Protein AF-A0A3M9ZMB8-F1 (afdb_monomer)

Radius of gyration: 25.07 Å; Cα contacts (8 Å, |Δi|>4): 52; chains: 1; bounding box: 59×28×78 Å

Sequence (85 aa):
MGAGAAMLVAGTIMVAYLGLEAPAGRQGMTDDEVAELLLAERENSDLVILASILVGVGFLLVLISLGTARGEGGVRAREVKKPAA

Nearest PDB structures (foldseek):
  8glv-assembly1_Eb  TM=5.322E-01  e=8.242E+00  Chlamydomonas reinhardtii
  4afl-assembly1_C  TM=3.361E-01  e=3.961E+00  Homo sapiens

pLDDT: mean 84.41, std 18.23, range [45.56, 98.0]

Solvent-accessible surface area (backbone atoms only — not comparable to full-atom values): 4900 Å² total; per-residue (Å²): 86,73,68,19,52,50,32,34,55,53,17,50,52,47,39,54,48,54,63,72,66,51,72,76,91,66,90,90,64,50,76,68,57,48,54,54,48,54,50,50,38,48,53,50,49,52,50,39,51,54,24,50,48,42,25,53,51,13,48,50,45,34,50,52,54,58,59,59,72,68,50,102,65,82,69,68,74,75,76,70,73,72,76,90,125

Secondary structure (DSSP, 8-state):
-HHHHHHHHHHHHHHHHHHHS-----TT--HHHHHHHHHHHHHHHHHHHHHHHHHHHHHHHHHHHHHTTS-S-SS----------

Structure (mmCIF, N/CA/C/O backbone):
data_AF-A0A3M9ZMB8-F1
#
_entry.id   AF-A0A3M9ZMB8-F1
#
loop_
_atom_site.group_PDB
_atom_site.id
_atom_site.type_symbol
_atom_site.label_atom_id
_atom_site.label_alt_id
_atom_site.label_comp_id
_atom_site.label_asym_id
_atom_site.label_entity_id
_atom_site.label_seq_id
_atom_site.pdbx_PDB_ins_code
_atom_site.Cartn_x
_atom_site.Cartn_y
_atom_site.Cartn_z
_atom_site.occupancy
_atom_site.B_iso_or_equiv
_atom_site.auth_seq_id
_atom_site.auth_comp_id
_atom_site.auth_asym_id
_atom_site.auth_atom_id
_atom_site.pdbx_PDB_model_num
ATOM 1 N N . MET A 1 1 ? 10.679 -4.260 -16.554 1.00 65.44 1 MET A N 1
ATOM 2 C CA . MET A 1 1 ? 9.234 -4.021 -16.796 1.00 65.44 1 MET A CA 1
ATOM 3 C C . MET A 1 1 ? 8.310 -4.893 -15.949 1.00 65.44 1 MET A C 1
ATOM 5 O O . MET A 1 1 ? 7.553 -4.310 -15.188 1.00 65.44 1 MET A O 1
ATOM 9 N N . GLY A 1 2 ? 8.369 -6.234 -16.017 1.00 82.75 2 GLY A N 1
ATOM 10 C CA . GLY A 1 2 ? 7.393 -7.114 -15.339 1.00 82.75 2 GLY A CA 1
ATOM 11 C C . GLY A 1 2 ? 7.207 -6.863 -13.834 1.00 82.75 2 GLY A C 1
ATOM 12 O O . GLY A 1 2 ? 6.079 -6.722 -13.380 1.00 82.75 2 GLY A O 1
ATOM 13 N N . ALA A 1 3 ? 8.300 -6.706 -13.078 1.00 85.81 3 ALA A N 1
ATOM 14 C CA . ALA A 1 3 ? 8.229 -6.441 -11.637 1.00 85.81 3 ALA A CA 1
ATOM 15 C C . ALA A 1 3 ? 7.613 -5.068 -11.293 1.00 85.81 3 ALA A C 1
ATOM 17 O O . ALA A 1 3 ? 6.753 -4.985 -10.425 1.00 85.81 3 ALA A O 1
ATOM 18 N N . GLY A 1 4 ? 7.994 -3.998 -12.004 1.00 89.75 4 GLY A N 1
ATOM 19 C CA . GLY A 1 4 ? 7.443 -2.655 -11.771 1.00 89.75 4 GLY A CA 1
ATOM 20 C C . GLY A 1 4 ? 5.958 -2.553 -12.133 1.00 89.75 4 GLY A C 1
ATOM 21 O O . GLY A 1 4 ? 5.179 -1.974 -11.383 1.00 89.75 4 GLY A O 1
ATOM 22 N N . ALA A 1 5 ? 5.541 -3.185 -13.236 1.00 93.44 5 ALA A N 1
ATOM 23 C CA . ALA A 1 5 ? 4.131 -3.256 -13.617 1.00 93.44 5 ALA A CA 1
ATOM 24 C C . ALA A 1 5 ? 3.303 -4.067 -12.604 1.00 93.44 5 ALA A C 1
ATOM 26 O O . ALA A 1 5 ? 2.213 -3.644 -12.231 1.00 93.44 5 ALA A O 1
ATOM 27 N N . ALA A 1 6 ? 3.837 -5.187 -12.104 1.00 95.44 6 ALA A N 1
ATOM 28 C CA . ALA A 1 6 ? 3.189 -5.965 -11.050 1.00 95.44 6 ALA A CA 1
ATOM 29 C C . ALA A 1 6 ? 3.032 -5.155 -9.752 1.00 95.44 6 ALA A C 1
ATOM 31 O O . ALA A 1 6 ? 1.966 -5.186 -9.145 1.00 95.44 6 ALA A O 1
ATOM 32 N N . MET A 1 7 ? 4.051 -4.381 -9.363 1.00 95.19 7 MET A N 1
ATOM 33 C CA . MET A 1 7 ? 3.985 -3.491 -8.197 1.00 95.19 7 MET A CA 1
ATOM 34 C C . MET A 1 7 ? 2.948 -2.376 -8.364 1.00 95.19 7 MET A C 1
ATOM 36 O O . MET A 1 7 ? 2.243 -2.068 -7.409 1.00 95.19 7 MET A O 1
ATOM 40 N N . LEU A 1 8 ? 2.803 -1.811 -9.569 1.00 96.19 8 LEU A N 1
ATOM 41 C CA . LEU A 1 8 ? 1.750 -0.833 -9.854 1.00 96.19 8 LEU A CA 1
ATOM 42 C C . LEU A 1 8 ? 0.355 -1.431 -9.678 1.00 96.19 8 LEU A C 1
ATOM 44 O O . LEU A 1 8 ? -0.484 -0.828 -9.014 1.00 96.19 8 LEU A O 1
ATOM 48 N N . VAL A 1 9 ? 0.110 -2.613 -10.244 1.00 96.88 9 VAL A N 1
ATOM 49 C CA . VAL A 1 9 ? -1.195 -3.284 -10.147 1.00 96.88 9 VAL A CA 1
ATOM 50 C C . VAL A 1 9 ? -1.489 -3.693 -8.704 1.00 96.88 9 VAL A C 1
ATOM 52 O O . VAL A 1 9 ? -2.546 -3.364 -8.178 1.00 96.88 9 VAL A O 1
ATOM 55 N N . ALA A 1 10 ? -0.547 -4.354 -8.031 1.00 96.31 10 ALA A N 1
ATOM 56 C CA . ALA A 1 10 ? -0.733 -4.784 -6.649 1.00 96.31 10 ALA A CA 1
ATOM 57 C C . ALA A 1 10 ? -0.920 -3.590 -5.699 1.00 96.31 10 ALA A C 1
ATOM 59 O O . ALA A 1 10 ? -1.847 -3.589 -4.894 1.00 96.31 10 ALA A O 1
ATOM 60 N N . GLY A 1 11 ? -0.090 -2.550 -5.826 1.00 96.31 11 GLY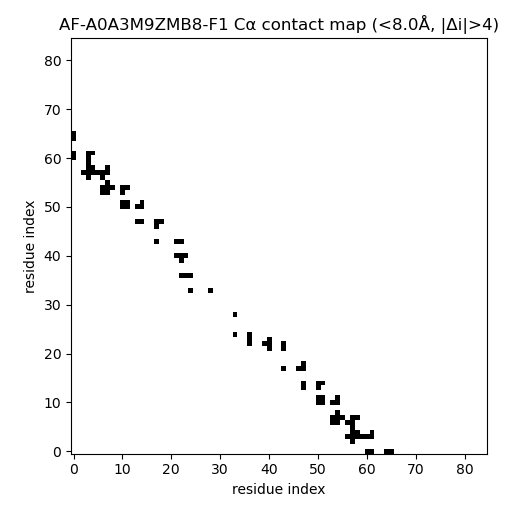 A N 1
ATOM 61 C CA . GLY A 1 11 ? -0.182 -1.353 -4.994 1.00 96.31 11 GLY A CA 1
ATOM 62 C C . GLY A 1 11 ? -1.477 -0.570 -5.218 1.00 96.31 11 GLY A C 1
ATOM 63 O O . GLY A 1 11 ? -2.088 -0.124 -4.253 1.00 96.31 11 GLY A O 1
ATOM 64 N N . THR A 1 12 ? -1.951 -0.450 -6.463 1.00 97.00 12 THR A N 1
ATOM 65 C CA . THR A 1 12 ? -3.233 0.226 -6.746 1.00 97.00 12 THR A CA 1
ATOM 66 C C . THR A 1 12 ? -4.431 -0.550 -6.208 1.00 97.00 12 THR A C 1
ATOM 68 O O . THR A 1 12 ? -5.319 0.062 -5.619 1.00 97.00 12 THR A O 1
ATOM 71 N N . ILE A 1 13 ? -4.437 -1.883 -6.334 1.00 98.00 13 ILE A N 1
ATOM 72 C CA . ILE A 1 13 ? -5.464 -2.732 -5.709 1.00 98.00 13 ILE A CA 1
ATOM 73 C C . ILE A 1 13 ? -5.433 -2.570 -4.186 1.00 98.00 13 ILE A C 1
ATOM 75 O O . ILE A 1 13 ? -6.483 -2.426 -3.568 1.00 98.00 13 ILE A O 1
ATOM 79 N N . MET A 1 14 ? -4.243 -2.543 -3.584 1.00 96.81 14 MET A N 1
ATOM 80 C CA . MET A 1 14 ? -4.084 -2.414 -2.137 1.00 96.81 14 MET A CA 1
ATOM 81 C C . MET A 1 14 ? -4.587 -1.063 -1.615 1.00 96.81 14 MET A C 1
ATOM 83 O O . MET A 1 14 ? -5.350 -1.036 -0.656 1.00 96.81 14 MET A O 1
ATOM 87 N N . VAL A 1 15 ? -4.243 0.049 -2.276 1.00 97.19 15 VAL A N 1
ATOM 88 C CA . VAL A 1 15 ? -4.773 1.381 -1.928 1.00 97.19 15 VAL A CA 1
ATOM 89 C C . VAL A 1 15 ? -6.299 1.414 -2.048 1.00 97.19 15 VAL A C 1
ATOM 91 O O . VAL A 1 15 ? -6.970 1.942 -1.164 1.00 97.19 15 VAL A O 1
ATOM 94 N N . ALA A 1 16 ? -6.860 0.835 -3.114 1.00 96.88 16 ALA A N 1
ATOM 95 C CA . ALA A 1 16 ? -8.308 0.782 -3.299 1.00 96.88 16 ALA A CA 1
ATOM 96 C C . ALA A 1 16 ? -8.998 -0.039 -2.199 1.00 96.88 16 ALA A C 1
ATOM 98 O O . ALA A 1 16 ? -10.016 0.391 -1.664 1.00 96.88 16 ALA A O 1
ATOM 99 N N . TYR A 1 17 ? -8.429 -1.190 -1.838 1.00 96.75 17 TYR A N 1
ATOM 100 C CA . TYR A 1 17 ? -8.957 -2.063 -0.792 1.00 96.75 17 TYR A CA 1
ATOM 101 C C . TYR A 1 17 ? -8.960 -1.383 0.585 1.00 96.75 17 TYR A C 1
ATOM 103 O O . TYR A 1 17 ? -10.001 -1.318 1.232 1.00 96.75 17 TYR A O 1
ATOM 111 N N . LEU A 1 18 ? -7.836 -0.778 0.982 1.00 95.75 18 LEU A N 1
ATOM 112 C CA . LEU A 1 18 ? -7.709 -0.053 2.255 1.00 95.75 18 LEU A CA 1
ATOM 113 C C . LEU A 1 18 ? -8.616 1.186 2.334 1.00 95.75 18 LEU A C 1
ATOM 115 O O . LEU A 1 18 ? -9.025 1.602 3.415 1.00 95.75 18 LEU A O 1
ATOM 119 N N . GLY A 1 19 ? -8.946 1.786 1.187 1.00 94.56 19 GLY A N 1
ATOM 120 C CA . GLY A 1 19 ? -9.917 2.876 1.113 1.00 94.56 19 GLY A CA 1
ATOM 121 C C . GLY A 1 19 ? -11.366 2.414 1.297 1.00 94.56 19 GLY A C 1
ATOM 122 O O . GLY A 1 19 ? -12.174 3.160 1.842 1.00 94.56 19 GLY A O 1
ATOM 123 N N . LEU A 1 20 ? -11.700 1.196 0.859 1.00 94.56 20 LEU A N 1
ATOM 124 C CA . LEU A 1 20 ? -13.036 0.611 1.026 1.00 94.56 20 LEU A CA 1
ATOM 125 C C . LEU A 1 20 ? -13.278 0.118 2.455 1.00 94.56 20 LEU A C 1
ATOM 127 O O . LEU A 1 20 ? -14.399 0.215 2.946 1.00 94.56 20 LEU A O 1
ATOM 131 N N . GLU A 1 21 ? -12.238 -0.398 3.108 1.00 92.88 21 GLU A N 1
ATOM 132 C CA . GLU A 1 21 ? -12.295 -0.898 4.487 1.00 92.88 21 GLU A CA 1
ATOM 133 C C . GLU A 1 21 ? -11.881 0.145 5.532 1.00 92.88 21 GLU A C 1
ATOM 135 O O . GLU A 1 21 ? -11.687 -0.190 6.700 1.00 92.88 21 GLU A O 1
ATOM 140 N N . ALA A 1 22 ? -11.744 1.412 5.133 1.00 93.12 22 ALA A N 1
ATOM 141 C CA . ALA A 1 22 ? -11.319 2.465 6.038 1.00 93.12 22 ALA A CA 1
ATOM 142 C C . ALA A 1 22 ? -12.274 2.564 7.246 1.00 93.12 22 ALA A C 1
ATOM 144 O O . ALA A 1 22 ? -13.486 2.729 7.052 1.00 93.12 22 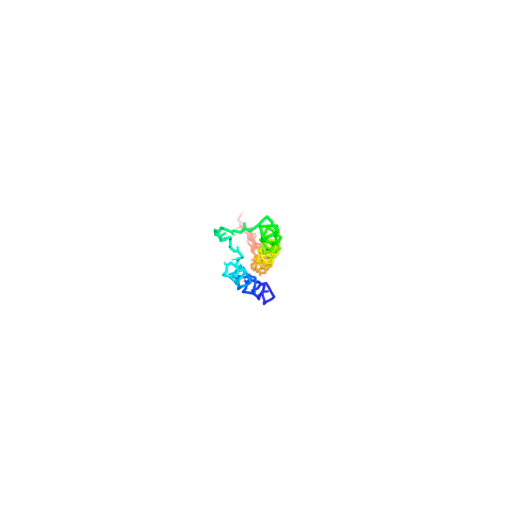ALA A O 1
ATOM 145 N N . PRO A 1 23 ? -11.757 2.474 8.487 1.00 90.81 23 PRO A N 1
ATOM 146 C CA . PRO A 1 23 ? -12.581 2.621 9.676 1.00 90.81 23 PRO A CA 1
ATOM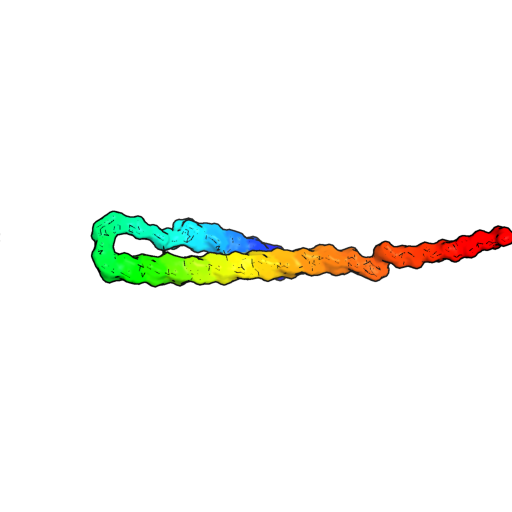 147 C C . PRO A 1 23 ? -13.220 4.011 9.696 1.00 90.81 23 PRO A C 1
ATOM 149 O O . PRO A 1 23 ? -12.607 5.001 9.300 1.00 90.81 23 PRO A O 1
ATOM 152 N N . ALA A 1 24 ? -14.477 4.068 10.131 1.00 91.44 24 ALA A N 1
ATOM 153 C CA . ALA A 1 24 ? -15.260 5.293 10.169 1.00 91.44 24 ALA A CA 1
ATOM 154 C C . ALA A 1 24 ? -15.985 5.421 11.509 1.00 91.44 24 ALA A C 1
ATOM 156 O O . ALA A 1 24 ? -16.608 4.472 11.995 1.00 91.44 24 ALA A O 1
ATOM 157 N N . GLY A 1 25 ? -15.924 6.617 12.092 1.00 90.44 25 GLY A N 1
ATOM 158 C CA . GLY A 1 25 ? -16.602 6.918 13.347 1.00 90.44 25 GLY A CA 1
ATOM 159 C C . GLY A 1 25 ? -18.127 6.876 13.235 1.00 90.44 25 GLY A C 1
ATOM 160 O O . GLY A 1 25 ? -18.718 7.189 12.199 1.00 90.44 25 GLY A O 1
ATOM 161 N N . ARG A 1 26 ? -18.779 6.531 14.347 1.00 90.00 26 ARG A N 1
ATOM 162 C CA . ARG A 1 26 ? -20.240 6.528 14.499 1.00 90.00 26 ARG A CA 1
ATOM 163 C C . ARG A 1 26 ? -20.656 7.395 15.685 1.00 90.00 26 ARG A C 1
ATOM 165 O O . ARG A 1 26 ? -19.897 7.588 16.628 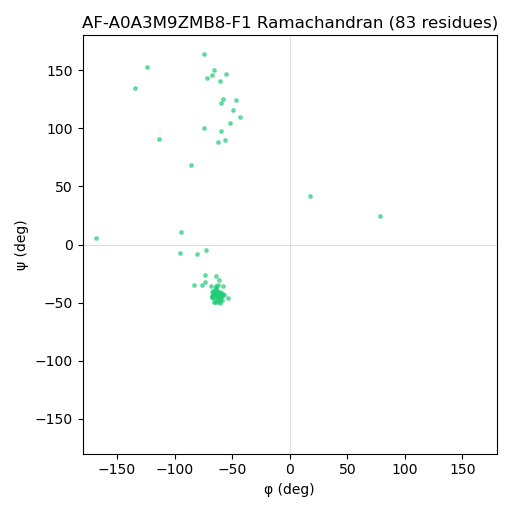1.00 90.00 26 ARG A O 1
ATOM 172 N N . GLN A 1 27 ? -21.868 7.945 15.641 1.00 90.56 27 GLN A N 1
ATOM 173 C CA . GLN A 1 27 ? -22.365 8.775 16.741 1.00 90.56 27 GLN A CA 1
ATOM 174 C C . GLN A 1 27 ? -22.595 7.936 18.006 1.00 90.56 27 GLN A C 1
ATOM 176 O O . GLN A 1 27 ? -23.013 6.780 17.922 1.00 90.56 27 GLN A O 1
ATOM 181 N N . GLY A 1 28 ? -22.352 8.543 19.171 1.00 91.12 28 GLY A N 1
ATOM 182 C CA . GLY A 1 28 ? -22.568 7.910 20.474 1.00 91.12 28 GLY A CA 1
ATOM 183 C C . GLY A 1 28 ? -21.480 6.919 20.897 1.00 91.12 28 GLY A C 1
ATOM 184 O O . GLY A 1 28 ? -21.785 6.019 21.672 1.00 91.12 28 GLY A O 1
ATOM 185 N N . MET A 1 29 ? -20.254 7.056 20.379 1.00 94.69 29 MET A N 1
ATOM 186 C CA . MET A 1 29 ? -19.109 6.266 20.844 1.00 94.69 29 MET A CA 1
ATOM 187 C C . MET A 1 29 ? -18.661 6.707 22.239 1.00 94.69 29 MET A C 1
ATOM 189 O O . MET A 1 29 ? -18.702 7.898 22.557 1.00 94.69 29 MET A O 1
ATOM 193 N N . THR A 1 30 ? -18.241 5.751 23.064 1.00 95.75 30 THR A N 1
ATOM 194 C CA . THR A 1 30 ? -17.569 6.038 24.340 1.00 95.75 30 THR A CA 1
ATOM 195 C C . THR A 1 30 ? -16.130 6.504 24.101 1.00 95.75 30 THR A C 1
ATOM 197 O O . THR A 1 30 ? -15.578 6.296 23.020 1.00 95.75 30 THR A O 1
ATOM 200 N N . ASP A 1 31 ? -15.492 7.104 25.109 1.00 94.50 31 ASP A N 1
ATOM 201 C CA . ASP A 1 31 ? -14.097 7.560 24.999 1.00 94.50 31 ASP A CA 1
ATOM 202 C C . ASP A 1 31 ? -13.134 6.411 24.639 1.00 94.50 31 ASP A C 1
ATOM 204 O O . ASP A 1 31 ? -12.211 6.600 23.845 1.00 94.50 31 ASP A O 1
ATOM 208 N N . ASP A 1 32 ? -13.391 5.206 25.158 1.00 94.50 32 ASP A N 1
ATOM 209 C CA . ASP A 1 32 ? -12.609 4.006 24.842 1.00 94.50 32 ASP A CA 1
ATOM 210 C C . ASP A 1 32 ? -12.801 3.569 23.380 1.00 94.50 32 ASP A C 1
ATOM 212 O O . ASP A 1 32 ? -11.828 3.287 22.681 1.00 94.50 32 ASP A O 1
ATOM 216 N N . GLU A 1 33 ? -14.044 3.572 22.882 1.00 94.38 33 GLU A N 1
ATOM 217 C CA . GLU A 1 33 ? -14.344 3.242 21.482 1.00 94.38 33 GLU A CA 1
ATOM 218 C C . GLU A 1 33 ? -13.720 4.267 20.519 1.00 94.38 33 GLU A C 1
ATOM 220 O O . GLU A 1 33 ? -13.255 3.907 19.437 1.00 94.38 33 GLU A O 1
ATOM 225 N N . VAL A 1 34 ? -13.680 5.548 20.903 1.00 95.75 34 VAL A N 1
ATOM 226 C CA . VAL A 1 34 ? -13.005 6.600 20.127 1.00 95.75 34 VAL A CA 1
ATOM 227 C C . VAL A 1 34 ? -11.496 6.360 20.083 1.00 95.75 34 VAL A C 1
ATOM 229 O O . VAL A 1 34 ? -10.890 6.505 19.022 1.00 95.75 34 VAL A O 1
ATOM 232 N N . ALA A 1 35 ? -10.875 5.975 21.200 1.00 95.94 35 ALA A N 1
ATOM 233 C CA . ALA A 1 35 ? -9.445 5.679 21.235 1.00 95.94 35 ALA A CA 1
ATOM 234 C C . ALA A 1 35 ? -9.079 4.488 20.331 1.00 95.94 35 ALA A C 1
ATOM 236 O O . ALA A 1 35 ? -8.085 4.550 19.604 1.00 95.94 35 ALA A O 1
ATOM 237 N N . GLU A 1 36 ? -9.900 3.436 20.334 1.00 95.81 36 GLU A N 1
ATOM 238 C CA . GLU A 1 36 ? -9.724 2.273 19.459 1.00 95.81 36 GLU A CA 1
ATOM 239 C C . GLU A 1 36 ? -9.906 2.638 17.977 1.00 95.81 36 GLU A C 1
ATOM 241 O O . GLU A 1 36 ? -9.094 2.244 17.138 1.00 95.81 36 GLU A O 1
ATOM 246 N N . LEU A 1 37 ? -10.905 3.467 17.654 1.00 96.38 37 LEU A N 1
ATOM 247 C CA . LEU A 1 37 ? -11.105 3.979 16.297 1.00 96.38 37 LEU A CA 1
ATOM 248 C C . LEU A 1 37 ? -9.882 4.754 15.798 1.00 96.38 37 LEU A C 1
ATOM 250 O O . LEU A 1 37 ? -9.416 4.510 14.690 1.00 96.38 37 LEU A O 1
ATOM 254 N N . LEU A 1 38 ? -9.349 5.671 16.610 1.00 95.94 38 LEU A N 1
ATOM 255 C CA . LEU A 1 38 ? -8.182 6.477 16.241 1.00 95.94 38 LEU A CA 1
ATOM 256 C C . LEU A 1 38 ? -6.938 5.614 16.002 1.00 95.94 38 LEU A C 1
ATOM 258 O O . LEU A 1 38 ? -6.121 5.933 15.135 1.00 95.94 38 LEU A O 1
ATOM 262 N N . LEU A 1 39 ? -6.787 4.523 16.757 1.00 96.75 39 LEU A N 1
ATOM 263 C CA . LEU A 1 39 ? -5.721 3.554 16.529 1.00 96.75 39 LEU A CA 1
ATOM 264 C C . LEU A 1 39 ? -5.905 2.856 15.174 1.00 96.75 39 LEU A C 1
ATOM 266 O O . LEU A 1 39 ? -4.974 2.845 14.370 1.00 96.75 39 LEU A O 1
ATOM 270 N N . ALA A 1 40 ? -7.111 2.357 14.889 1.00 96.06 40 ALA A N 1
ATOM 271 C CA . ALA A 1 40 ? -7.428 1.685 13.631 1.00 96.06 40 ALA A CA 1
ATOM 272 C C . ALA A 1 40 ? -7.300 2.616 12.409 1.00 96.06 40 ALA A C 1
ATOM 274 O O . ALA A 1 40 ? -6.765 2.221 11.373 1.00 96.06 40 ALA A O 1
ATOM 275 N N . GLU A 1 41 ? -7.746 3.871 12.517 1.00 95.75 41 GLU A N 1
ATOM 276 C CA . GLU A 1 41 ? -7.570 4.887 11.471 1.00 95.75 41 GLU A CA 1
ATOM 277 C C . GLU A 1 41 ? -6.093 5.148 11.191 1.00 95.75 41 GLU A C 1
ATOM 279 O O . GLU A 1 41 ? -5.687 5.269 10.032 1.00 95.75 41 GLU A O 1
ATOM 284 N N . ARG A 1 42 ? -5.273 5.208 12.244 1.00 96.31 42 ARG A N 1
ATOM 285 C CA . ARG A 1 42 ? -3.836 5.412 12.098 1.00 96.31 42 ARG A CA 1
ATOM 286 C C . ARG A 1 42 ? -3.156 4.223 11.434 1.00 96.31 42 ARG A C 1
ATOM 288 O O . ARG A 1 42 ? -2.374 4.435 10.512 1.00 96.31 42 ARG A O 1
ATOM 295 N N . GLU A 1 43 ? -3.480 3.004 11.848 1.00 96.44 43 GLU A N 1
ATOM 296 C CA . GLU A 1 43 ? -2.967 1.793 11.204 1.00 96.44 43 GLU A CA 1
ATOM 297 C C . GLU A 1 43 ? -3.366 1.738 9.725 1.00 96.44 43 GLU A C 1
ATOM 299 O O . GLU A 1 43 ? -2.513 1.503 8.866 1.00 96.44 43 GLU A O 1
ATOM 304 N N . ASN A 1 44 ? -4.628 2.038 9.397 1.00 96.69 44 ASN A N 1
ATOM 305 C CA . ASN A 1 44 ? -5.076 2.085 8.006 1.00 96.69 44 ASN A CA 1
ATOM 306 C C . ASN A 1 44 ? -4.342 3.173 7.206 1.00 96.69 44 ASN A C 1
ATOM 308 O O . ASN A 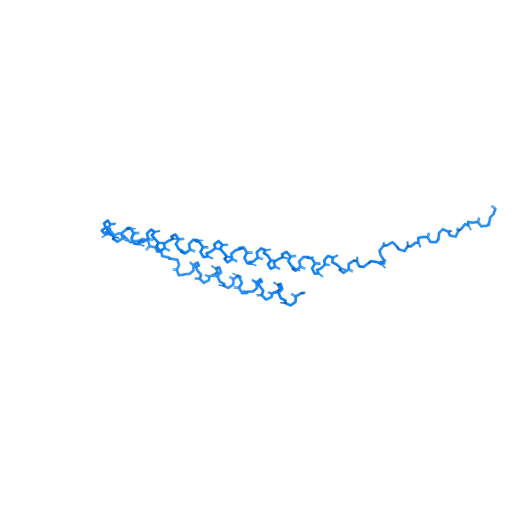1 44 ? -3.912 2.933 6.079 1.00 96.69 44 ASN A O 1
ATOM 312 N N . SER A 1 45 ? -4.151 4.357 7.791 1.00 96.56 45 SER A N 1
ATOM 313 C CA . SER A 1 45 ? -3.405 5.456 7.169 1.00 96.56 45 SER A CA 1
ATOM 314 C C . SER A 1 45 ? -1.955 5.063 6.879 1.00 96.56 45 SER A C 1
ATOM 316 O O . SER A 1 45 ? -1.469 5.261 5.763 1.00 96.56 45 SER A O 1
ATOM 318 N N . ASP A 1 46 ? -1.279 4.425 7.836 1.00 97.88 46 ASP A N 1
ATOM 319 C CA . ASP A 1 46 ? 0.089 3.939 7.662 1.00 97.88 46 ASP A CA 1
ATOM 320 C C . ASP A 1 46 ? 0.162 2.882 6.541 1.00 97.88 46 ASP A C 1
ATOM 322 O O . ASP A 1 46 ? 1.055 2.939 5.689 1.00 97.88 46 ASP A O 1
ATOM 326 N N . LEU A 1 47 ? -0.812 1.967 6.459 1.00 96.94 47 LEU A N 1
ATOM 327 C CA . LEU A 1 47 ? -0.908 0.990 5.368 1.00 96.94 47 LEU A CA 1
ATOM 328 C C . LEU A 1 47 ? -1.159 1.649 4.005 1.00 96.94 47 LEU A C 1
ATOM 330 O O . LEU A 1 47 ? -0.534 1.259 3.015 1.00 96.94 47 LEU A O 1
ATOM 334 N N . VAL A 1 48 ? -2.022 2.665 3.934 1.00 97.31 48 VAL A N 1
ATOM 335 C CA . VAL A 1 48 ? -2.265 3.439 2.705 1.00 97.31 48 VAL A CA 1
ATOM 336 C C . VAL A 1 48 ? -0.990 4.155 2.266 1.00 97.31 48 VAL A C 1
ATOM 338 O O . VAL A 1 48 ? -0.653 4.140 1.078 1.00 97.31 48 VAL A O 1
ATOM 341 N N . ILE A 1 49 ? -0.233 4.728 3.207 1.00 97.62 49 ILE A N 1
ATOM 342 C CA . ILE A 1 49 ? 1.064 5.347 2.924 1.00 97.62 49 ILE A CA 1
ATOM 343 C C . ILE A 1 49 ? 2.023 4.303 2.345 1.00 97.62 49 ILE A C 1
ATOM 345 O O . ILE A 1 49 ? 2.575 4.529 1.266 1.00 97.62 49 ILE A O 1
ATOM 349 N N . LEU A 1 50 ? 2.177 3.142 2.985 1.00 97.50 50 LEU A N 1
ATOM 350 C CA . LEU A 1 50 ? 3.047 2.070 2.488 1.00 97.50 50 LEU A CA 1
ATOM 351 C C . LEU A 1 50 ? 2.631 1.581 1.091 1.00 97.50 50 LEU A C 1
ATOM 353 O O . LEU A 1 50 ? 3.482 1.435 0.209 1.00 97.50 50 LEU A O 1
ATOM 357 N N . ALA A 1 51 ? 1.333 1.385 0.856 1.00 97.19 51 ALA A N 1
ATOM 358 C CA . ALA A 1 51 ? 0.805 0.979 -0.443 1.00 97.19 51 ALA A CA 1
ATOM 359 C C . ALA A 1 51 ? 1.048 2.054 -1.519 1.00 97.19 51 ALA A C 1
ATOM 361 O O . ALA A 1 51 ? 1.430 1.733 -2.646 1.00 97.19 51 ALA A O 1
ATOM 362 N N . SER A 1 52 ? 0.919 3.338 -1.176 1.00 96.38 52 SER A N 1
ATOM 363 C CA . SER A 1 52 ? 1.209 4.442 -2.098 1.00 96.38 52 SER A CA 1
ATOM 364 C C . SER A 1 52 ? 2.703 4.562 -2.428 1.00 96.38 52 SER A C 1
ATOM 366 O O . SER A 1 52 ? 3.058 4.814 -3.581 1.00 96.38 52 SER A O 1
ATOM 368 N N . ILE A 1 53 ? 3.592 4.288 -1.463 1.00 97.56 53 ILE A N 1
ATOM 369 C CA . ILE A 1 53 ? 5.038 4.186 -1.700 1.00 97.56 53 ILE A CA 1
ATOM 370 C C . ILE A 1 53 ? 5.333 3.017 -2.642 1.00 97.56 53 ILE A C 1
ATOM 372 O O . ILE A 1 53 ? 6.108 3.185 -3.581 1.00 97.56 53 ILE A O 1
ATOM 376 N N . LEU A 1 54 ? 4.693 1.858 -2.452 1.00 96.12 54 LEU A N 1
ATOM 377 C CA . LEU A 1 54 ? 4.837 0.711 -3.355 1.00 96.12 54 LEU A CA 1
ATOM 378 C C . LEU A 1 54 ? 4.440 1.072 -4.795 1.00 96.12 54 LEU A C 1
ATOM 380 O O . LEU A 1 54 ? 5.166 0.732 -5.732 1.00 96.12 54 LEU A O 1
ATOM 384 N N . VAL A 1 55 ? 3.340 1.811 -4.975 1.00 97.44 55 VAL A N 1
ATOM 385 C CA . VAL A 1 55 ? 2.941 2.354 -6.285 1.00 97.44 55 VAL A CA 1
ATOM 386 C C . VAL A 1 55 ? 4.004 3.315 -6.822 1.00 97.44 55 VAL A C 1
ATOM 388 O O . VAL A 1 55 ? 4.420 3.175 -7.970 1.00 97.44 55 VAL A O 1
ATOM 391 N N . GLY A 1 56 ? 4.489 4.257 -6.010 1.00 96.00 56 GLY A N 1
ATOM 392 C CA . GLY A 1 56 ? 5.519 5.220 -6.413 1.00 96.00 56 GLY A CA 1
ATOM 393 C C . GLY A 1 56 ? 6.834 4.557 -6.843 1.00 96.00 56 GLY A C 1
ATOM 394 O O . GLY A 1 56 ? 7.404 4.911 -7.876 1.00 96.00 56 GLY A O 1
ATOM 395 N N . VAL A 1 57 ? 7.287 3.540 -6.106 1.00 95.62 57 VAL A N 1
ATOM 396 C CA . VAL A 1 57 ? 8.473 2.739 -6.448 1.00 95.62 57 VAL A CA 1
ATOM 397 C C . VAL A 1 57 ? 8.223 1.913 -7.710 1.00 95.62 57 VAL A C 1
ATOM 399 O O . VAL A 1 57 ? 9.056 1.915 -8.618 1.00 95.62 57 VAL A O 1
ATOM 402 N N . GLY A 1 58 ? 7.067 1.253 -7.816 1.00 94.56 58 GLY A N 1
ATOM 403 C CA . GLY A 1 58 ? 6.674 0.507 -9.012 1.00 94.56 58 GLY A CA 1
ATOM 404 C C . GLY A 1 58 ? 6.6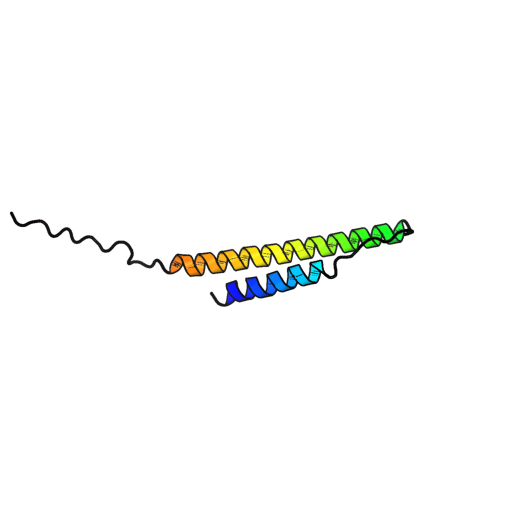58 1.393 -10.259 1.00 94.56 58 GLY A C 1
ATOM 405 O O . GLY A 1 58 ? 7.207 1.019 -11.298 1.00 94.56 58 GLY A O 1
ATOM 406 N N . PHE A 1 59 ? 6.122 2.608 -10.131 1.00 94.81 59 PHE A N 1
ATOM 407 C CA . PHE A 1 59 ? 6.118 3.620 -11.182 1.00 94.81 59 PHE A CA 1
ATOM 408 C C . PHE A 1 59 ? 7.538 4.005 -11.603 1.00 94.81 59 PHE A C 1
ATOM 410 O O . PHE A 1 59 ? 7.856 3.976 -12.792 1.00 94.81 59 PHE A O 1
ATOM 417 N N . LEU A 1 60 ? 8.420 4.293 -10.641 1.00 93.62 60 LEU A N 1
ATOM 418 C CA . LEU A 1 60 ? 9.811 4.645 -10.920 1.00 93.62 60 LEU A CA 1
ATOM 419 C C . LEU A 1 60 ? 10.548 3.522 -11.670 1.00 93.62 60 LEU A C 1
ATOM 421 O O . LEU A 1 60 ? 11.255 3.787 -12.643 1.00 93.62 60 LEU A O 1
ATOM 425 N N . LEU A 1 61 ? 10.341 2.261 -11.281 1.00 92.06 61 LEU A N 1
ATOM 426 C CA . LEU A 1 61 ? 10.928 1.105 -11.968 1.00 92.06 61 LEU A CA 1
ATOM 427 C C . LEU A 1 61 ? 10.424 0.963 -13.409 1.00 92.06 61 LEU A C 1
ATOM 429 O O . LEU A 1 61 ? 11.192 0.577 -14.299 1.00 92.06 61 LEU A O 1
ATOM 433 N N . VAL A 1 62 ? 9.149 1.271 -13.658 1.00 91.00 62 VAL A N 1
ATOM 434 C CA . VAL A 1 62 ? 8.583 1.305 -15.013 1.00 91.00 62 VAL A CA 1
ATOM 435 C C . VAL A 1 62 ? 9.212 2.433 -15.828 1.00 91.00 62 VAL A C 1
ATOM 437 O O . VAL A 1 62 ? 9.651 2.179 -16.949 1.00 91.00 62 VAL A O 1
ATOM 440 N N . LEU A 1 63 ? 9.341 3.638 -15.264 1.00 89.88 63 LEU A N 1
ATOM 441 C CA . LEU A 1 63 ? 9.974 4.773 -15.939 1.00 89.88 63 LEU A CA 1
ATOM 442 C C . LEU A 1 63 ? 11.433 4.502 -16.299 1.00 89.88 63 LEU A C 1
ATOM 444 O O . LEU A 1 63 ? 11.829 4.760 -17.430 1.00 89.88 63 LEU A O 1
ATOM 448 N N . ILE A 1 64 ? 12.227 3.942 -15.385 1.00 86.75 64 ILE A N 1
ATOM 449 C CA . ILE A 1 64 ? 13.624 3.590 -15.673 1.00 86.75 64 ILE A CA 1
ATOM 450 C C . ILE A 1 64 ? 13.680 2.482 -16.733 1.00 86.75 64 ILE A C 1
ATOM 452 O O . ILE A 1 64 ? 14.479 2.570 -17.659 1.00 86.75 64 ILE A O 1
ATOM 456 N N . SER A 1 65 ? 12.786 1.487 -16.664 1.00 84.06 65 SER A N 1
ATOM 457 C CA . SER A 1 65 ? 12.683 0.440 -17.695 1.00 84.06 65 SER A CA 1
ATOM 458 C C . SER A 1 65 ? 12.321 0.991 -19.084 1.00 84.06 65 SER A C 1
ATOM 460 O O . SER A 1 65 ? 12.697 0.396 -20.088 1.00 84.06 65 SER A O 1
ATOM 462 N N . LEU A 1 66 ? 11.559 2.087 -19.152 1.00 81.50 66 LEU A N 1
ATOM 463 C CA . LEU A 1 66 ? 11.210 2.782 -20.397 1.00 81.50 66 LEU A CA 1
ATOM 464 C C . LEU A 1 66 ? 12.323 3.745 -20.846 1.00 81.50 66 LEU A C 1
ATOM 466 O O . LEU A 1 66 ? 12.564 3.904 -22.041 1.00 81.50 66 LEU A O 1
ATOM 470 N N . GLY A 1 67 ? 13.019 4.373 -19.897 1.00 68.19 67 GLY A N 1
ATOM 471 C CA . GLY A 1 67 ? 14.085 5.346 -20.130 1.00 68.19 67 GLY A CA 1
ATOM 472 C C . GLY A 1 67 ? 15.393 4.731 -20.630 1.00 68.19 67 GLY A C 1
ATOM 473 O O . GLY A 1 67 ? 16.133 5.391 -21.356 1.00 68.19 67 GLY A O 1
ATOM 474 N N . THR A 1 68 ? 15.659 3.459 -20.325 1.00 58.38 68 THR A N 1
ATOM 475 C CA . THR A 1 68 ? 16.851 2.733 -20.799 1.00 58.38 68 THR A CA 1
ATOM 476 C C . THR A 1 68 ? 16.728 2.203 -22.231 1.00 58.38 68 THR A C 1
ATOM 478 O O . THR A 1 68 ? 17.730 1.800 -22.813 1.00 58.38 68 THR A O 1
ATOM 481 N N . ALA A 1 69 ? 15.546 2.276 -22.858 1.00 50.94 69 ALA A N 1
ATOM 482 C CA . ALA A 1 69 ? 15.369 1.939 -24.276 1.00 50.94 69 ALA A CA 1
ATOM 483 C C . ALA A 1 69 ? 15.968 2.988 -25.241 1.00 50.94 69 ALA A C 1
ATOM 485 O O . ALA A 1 69 ? 16.011 2.766 -26.451 1.00 50.94 69 ALA A O 1
ATOM 486 N N . ARG A 1 70 ? 16.490 4.115 -24.731 1.00 56.09 70 ARG A N 1
ATOM 487 C CA . ARG A 1 70 ? 17.451 4.959 -25.459 1.00 56.09 70 ARG A CA 1
ATOM 488 C C . ARG A 1 70 ? 18.867 4.421 -25.241 1.00 56.09 70 ARG A C 1
ATOM 490 O O . ARG A 1 70 ? 19.692 5.058 -24.594 1.00 56.09 70 ARG A O 1
ATOM 497 N N . GLY A 1 71 ? 19.140 3.247 -25.802 1.00 51.59 71 GLY A N 1
ATOM 498 C CA . GLY A 1 71 ? 20.515 2.808 -26.010 1.00 51.59 71 GLY A CA 1
ATOM 499 C C . GLY A 1 71 ? 21.289 3.850 -26.826 1.00 51.59 71 GLY A C 1
ATOM 500 O O . GLY A 1 71 ? 20.712 4.577 -27.639 1.00 51.59 71 GLY A O 1
ATOM 501 N N . GLU A 1 72 ? 22.581 3.985 -26.545 1.00 53.06 72 GLU A N 1
ATOM 502 C CA . GLU A 1 72 ? 23.715 3.765 -27.466 1.00 53.06 72 GLU A CA 1
ATOM 503 C C . GLU A 1 72 ? 23.434 3.732 -28.995 1.00 53.06 72 GLU A C 1
ATOM 505 O O . GLU A 1 72 ? 23.980 2.924 -29.737 1.00 53.06 72 GLU A O 1
ATOM 510 N N . GLY A 1 73 ? 22.590 4.635 -29.498 1.00 47.41 73 GLY A N 1
ATOM 511 C CA . GLY A 1 73 ? 22.180 4.723 -30.906 1.00 47.41 73 GLY A CA 1
ATOM 512 C C . GLY A 1 73 ? 21.430 6.012 -31.274 1.00 47.41 73 GLY A C 1
ATOM 513 O O . GLY A 1 73 ? 20.962 6.157 -32.402 1.00 47.41 73 GLY A O 1
ATOM 514 N N . GLY A 1 74 ? 21.312 6.967 -30.343 1.00 45.56 74 GLY A N 1
ATOM 515 C CA . GLY A 1 74 ? 20.617 8.249 -30.539 1.00 45.56 74 GLY A CA 1
ATOM 516 C C . GLY A 1 74 ? 21.504 9.428 -30.950 1.00 45.56 74 GLY A C 1
ATOM 517 O O . GLY A 1 74 ? 20.985 10.479 -31.313 1.00 45.56 74 GLY A O 1
ATOM 518 N N . VAL A 1 75 ? 22.826 9.258 -30.948 1.00 47.97 75 VAL A N 1
ATOM 519 C CA . VAL A 1 75 ? 23.736 10.059 -31.767 1.00 47.97 75 VAL A CA 1
ATOM 520 C C . VAL A 1 75 ? 24.309 9.067 -32.756 1.00 47.97 75 VAL A C 1
ATOM 522 O O . VAL A 1 75 ? 25.329 8.434 -32.497 1.00 47.97 75 VAL A O 1
ATOM 525 N N . ARG A 1 76 ? 23.656 8.911 -33.916 1.00 46.00 76 ARG A N 1
ATOM 526 C CA . ARG A 1 76 ? 24.444 8.592 -35.108 1.00 46.00 76 ARG A CA 1
ATOM 527 C C . ARG A 1 76 ? 25.560 9.618 -35.069 1.00 46.00 76 ARG A C 1
ATOM 529 O O . ARG A 1 76 ? 25.251 10.812 -35.112 1.00 46.00 76 ARG A O 1
ATOM 536 N N . ALA A 1 77 ? 26.809 9.181 -34.911 1.00 50.66 77 ALA A N 1
ATOM 537 C CA . ALA A 1 77 ? 27.923 9.995 -35.339 1.00 50.66 77 ALA A CA 1
ATOM 538 C C . ALA A 1 77 ? 27.473 10.526 -36.697 1.00 50.66 77 ALA A C 1
ATOM 540 O O . ALA A 1 77 ? 27.230 9.748 -37.624 1.00 50.66 77 ALA A O 1
ATOM 541 N N . ARG A 1 78 ? 27.177 11.828 -36.779 1.00 51.84 78 ARG A N 1
ATOM 542 C CA . ARG A 1 78 ? 27.120 12.470 -38.076 1.00 51.84 78 ARG A CA 1
ATOM 543 C C . ARG A 1 78 ? 28.535 12.237 -38.555 1.00 51.84 78 ARG A C 1
ATOM 545 O O . ARG A 1 78 ? 29.446 12.931 -38.113 1.00 51.84 78 ARG A O 1
ATOM 552 N N . GLU A 1 79 ? 28.729 11.205 -39.367 1.00 50.28 79 GLU A N 1
ATOM 553 C CA . GLU A 1 79 ? 29.826 11.180 -40.301 1.00 50.28 79 GLU A CA 1
ATOM 554 C C . GLU A 1 79 ? 29.618 12.451 -41.108 1.00 50.28 79 GLU A C 1
ATOM 556 O O . GLU A 1 79 ? 28.848 12.512 -42.068 1.00 50.28 79 GLU A O 1
ATOM 561 N N . VAL A 1 80 ? 30.228 13.528 -40.623 1.00 50.47 80 VAL A N 1
ATOM 562 C CA . VAL A 1 80 ? 30.533 14.684 -41.426 1.00 50.47 80 VAL A CA 1
ATOM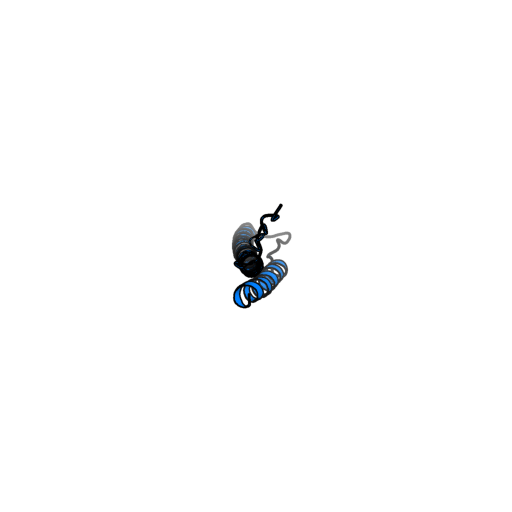 563 C C . VAL A 1 80 ? 31.475 14.108 -42.464 1.00 50.47 80 VAL A C 1
ATOM 565 O O . VAL A 1 80 ? 32.685 14.040 -42.261 1.00 50.47 80 VAL A O 1
ATOM 568 N N . LYS A 1 81 ? 30.904 13.610 -43.565 1.00 53.28 81 LYS A N 1
ATOM 569 C CA . LYS A 1 81 ? 31.628 13.517 -44.818 1.00 53.28 81 LYS A CA 1
ATOM 570 C C . LYS A 1 81 ? 32.178 14.918 -45.022 1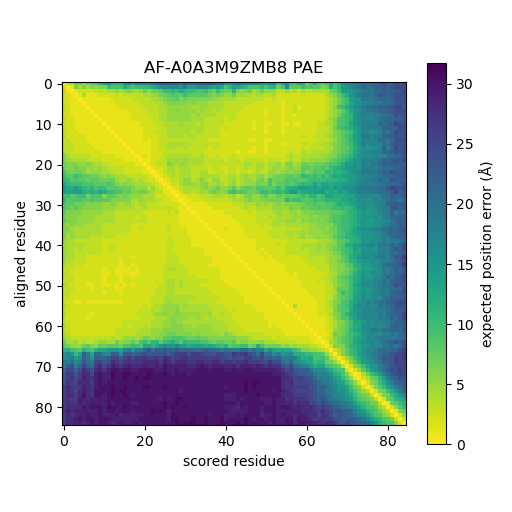.00 53.28 81 LYS A C 1
ATOM 572 O O . LYS A 1 81 ? 31.413 15.841 -45.300 1.00 53.28 81 LYS A O 1
ATOM 577 N N . LYS A 1 82 ? 33.480 15.093 -44.780 1.00 51.03 82 LYS A N 1
ATOM 578 C CA . LYS A 1 82 ? 34.195 16.282 -45.234 1.00 51.03 82 LYS A CA 1
ATOM 579 C C . LYS A 1 82 ? 33.786 16.477 -46.696 1.00 51.03 82 LYS A C 1
ATOM 581 O O . LYS A 1 82 ? 33.918 15.513 -47.458 1.00 51.03 82 LYS A O 1
ATOM 586 N N . PRO A 1 83 ? 33.253 17.642 -47.097 1.00 51.09 83 PRO A N 1
ATOM 587 C CA . PRO A 1 83 ? 33.148 17.917 -48.514 1.00 51.09 83 PRO A CA 1
ATOM 588 C C . PRO A 1 83 ? 34.575 17.885 -49.067 1.00 51.09 83 PRO A C 1
ATOM 590 O O . PRO A 1 83 ? 35.462 18.569 -48.560 1.00 51.09 83 PRO A O 1
ATOM 593 N N . ALA A 1 84 ? 34.807 17.015 -50.045 1.00 52.75 84 ALA A N 1
ATOM 594 C CA . ALA A 1 84 ? 35.943 17.162 -50.931 1.00 52.75 84 ALA A CA 1
ATOM 595 C C . ALA A 1 84 ? 35.588 18.307 -51.885 1.00 52.75 84 ALA A C 1
ATOM 597 O O . ALA A 1 84 ? 34.776 18.116 -52.790 1.00 52.75 84 ALA A O 1
ATOM 598 N N . ALA A 1 85 ? 36.123 19.491 -51.605 1.00 47.03 85 ALA A N 1
ATOM 599 C CA . ALA A 1 85 ? 36.260 20.609 -52.531 1.00 47.03 85 ALA A CA 1
ATOM 600 C C . ALA A 1 85 ? 37.356 21.534 -51.998 1.00 47.03 85 ALA A C 1
ATOM 602 O O . ALA A 1 85 ? 37.261 21.908 -50.805 1.00 47.03 85 ALA A O 1
#

Foldseek 3Di:
DVVLVVLLVVLVVQLVV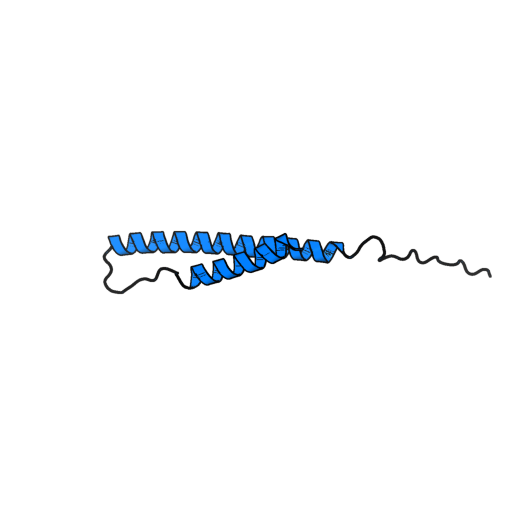LVVVQQDDDPPDDPVRVVVNVVSNVVSVVSNVVSVVSNVVSVVVVVVVVVPVPPPPPDPPPPPPPPPD

Mean predicted aligned error: 10.13 Å